Protein AF-A0A962Y5X6-F1 (afdb_monomer_lite)

Sequence (95 aa):
GGLGLSVQSLHTLTLEGPEGPVAILDVEGFPIMRQWFLVYPRGKELSLVAEAFLEFALELEPRLRERMETVWPRICKYMKSVKKSRSPVRRKTAR

Radius of gyration: 17.31 Å; chains: 1; bounding box: 46×26×44 Å

pLDDT: mean 83.57, std 15.28, range [36.41, 98.06]

Structure (mmCIF, N/CA/C/O backbone):
data_AF-A0A962Y5X6-F1
#
_entry.id   AF-A0A962Y5X6-F1
#
loop_
_atom_site.group_PDB
_atom_site.id
_atom_site.type_symbol
_atom_site.label_atom_id
_atom_site.label_alt_id
_atom_site.label_comp_id
_atom_site.label_asym_id
_atom_site.label_entity_id
_atom_site.label_seq_id
_atom_site.pdbx_PDB_ins_code
_atom_site.Cartn_x
_atom_site.Cartn_y
_atom_site.Cartn_z
_atom_site.occupancy
_atom_site.B_iso_or_equiv
_atom_site.auth_seq_id
_atom_site.auth_comp_id
_atom_site.auth_asym_id
_atom_site.auth_atom_id
_atom_site.pdbx_PDB_model_num
ATOM 1 N N . GLY A 1 1 ? 19.287 -9.875 -13.795 1.00 64.50 1 GLY A N 1
ATOM 2 C CA . GLY A 1 1 ? 18.027 -10.600 -13.553 1.00 64.50 1 GLY A CA 1
ATOM 3 C C . GLY A 1 1 ? 17.216 -10.548 -14.823 1.00 64.50 1 GLY A C 1
ATOM 4 O O . GLY A 1 1 ? 16.878 -9.459 -15.246 1.00 64.50 1 GLY A O 1
ATOM 5 N N . GLY A 1 2 ? 16.998 -11.682 -15.479 1.00 81.19 2 GLY A N 1
ATOM 6 C CA . GLY A 1 2 ? 16.317 -11.760 -16.780 1.00 81.19 2 GLY A CA 1
ATOM 7 C C . GLY A 1 2 ? 15.410 -12.982 -16.844 1.00 81.19 2 GLY A C 1
ATOM 8 O O . GLY A 1 2 ? 15.366 -13.672 -17.851 1.00 81.19 2 GLY A O 1
ATOM 9 N N . LEU A 1 3 ? 14.760 -13.298 -15.722 1.00 93.06 3 LEU A N 1
ATOM 10 C CA . LEU A 1 3 ? 14.015 -14.545 -15.529 1.00 93.06 3 LEU A CA 1
ATOM 11 C C . LEU A 1 3 ? 12.612 -14.516 -16.158 1.00 93.06 3 LEU A C 1
ATOM 13 O O . LEU A 1 3 ? 11.917 -15.526 -16.125 1.00 93.06 3 LEU A O 1
ATOM 17 N N . GLY A 1 4 ? 12.200 -13.380 -16.731 1.00 93.25 4 GLY A N 1
ATOM 18 C CA . GLY A 1 4 ? 10.957 -13.246 -17.484 1.00 93.25 4 GLY A CA 1
A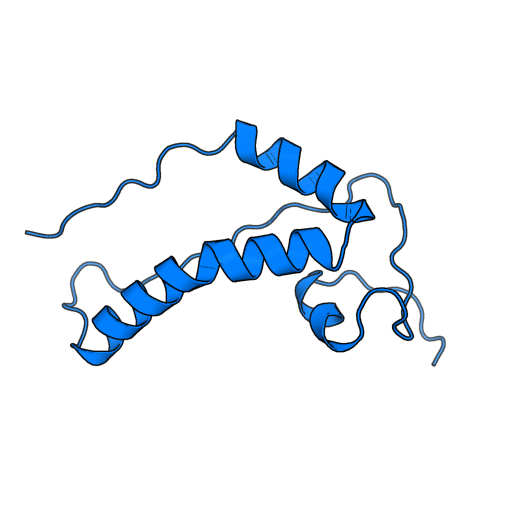TOM 19 C C . GLY A 1 4 ? 10.048 -12.128 -16.979 1.00 93.25 4 GLY A C 1
ATOM 20 O O . GLY A 1 4 ? 10.509 -11.120 -16.444 1.00 93.25 4 GLY A O 1
ATOM 21 N N . LEU A 1 5 ? 8.746 -12.320 -17.196 1.00 95.88 5 LEU A N 1
ATOM 22 C CA . LEU A 1 5 ? 7.676 -11.382 -16.865 1.00 95.88 5 LEU A CA 1
ATOM 23 C C . LEU A 1 5 ? 6.855 -11.897 -15.682 1.00 95.88 5 LEU A C 1
ATOM 25 O O . LEU A 1 5 ? 6.789 -13.098 -15.426 1.00 95.88 5 LEU A O 1
ATOM 29 N N . SER A 1 6 ? 6.181 -10.987 -14.985 1.00 94.94 6 SER A N 1
ATOM 30 C CA . SER A 1 6 ? 5.224 -11.345 -13.941 1.00 94.94 6 SER A CA 1
ATOM 31 C C . SER A 1 6 ? 4.007 -10.428 -13.977 1.00 94.94 6 SER A C 1
ATOM 33 O O . SER A 1 6 ? 4.062 -9.318 -14.503 1.00 94.94 6 SER A O 1
ATOM 35 N N . VAL A 1 7 ? 2.900 -10.901 -13.407 1.00 95.44 7 VAL A N 1
ATOM 36 C CA . VAL A 1 7 ? 1.707 -10.090 -13.155 1.00 95.44 7 VAL A CA 1
ATOM 37 C C . VAL A 1 7 ? 1.701 -9.721 -11.680 1.00 95.44 7 VAL A C 1
ATOM 39 O O . VAL A 1 7 ? 1.704 -10.604 -10.826 1.00 95.44 7 VAL A O 1
ATOM 42 N N . GLN A 1 8 ? 1.674 -8.425 -11.382 1.00 93.62 8 GLN A N 1
ATOM 43 C CA . GLN A 1 8 ? 1.691 -7.910 -10.014 1.00 93.62 8 GLN A CA 1
ATOM 44 C C . GLN A 1 8 ? 0.614 -6.847 -9.803 1.00 93.62 8 GLN A C 1
ATOM 46 O O . GLN A 1 8 ? 0.102 -6.242 -10.748 1.00 93.62 8 GLN A O 1
ATOM 51 N N . SER A 1 9 ? 0.267 -6.609 -8.538 1.00 92.38 9 SER A N 1
ATOM 52 C CA . SER A 1 9 ? -0.492 -5.414 -8.166 1.00 92.38 9 SER A CA 1
ATOM 53 C C . SER A 1 9 ? 0.377 -4.183 -8.392 1.00 92.38 9 SER A C 1
ATOM 55 O O . SER A 1 9 ? 1.511 -4.147 -7.933 1.00 92.38 9 SER A O 1
ATOM 57 N N . LEU A 1 10 ? -0.176 -3.131 -8.995 1.00 90.81 10 LEU A N 1
ATOM 58 C CA . LEU A 1 10 ? 0.549 -1.871 -9.196 1.00 90.81 10 LEU A CA 1
ATOM 59 C C . LEU A 1 10 ? 1.131 -1.291 -7.895 1.00 90.81 10 LEU A C 1
ATOM 61 O O . LEU A 1 10 ? 2.163 -0.627 -7.912 1.00 90.81 10 LEU A O 1
ATOM 65 N N . HIS A 1 11 ? 0.488 -1.569 -6.758 1.00 89.75 11 HIS A N 1
ATOM 66 C CA . HIS A 1 11 ? 0.927 -1.092 -5.449 1.00 89.75 11 HIS A CA 1
ATOM 67 C C . HIS A 1 11 ? 2.331 -1.591 -5.067 1.00 89.75 11 HIS A C 1
ATOM 69 O O . HIS A 1 11 ? 3.005 -0.920 -4.286 1.00 89.75 11 HIS A O 1
ATOM 75 N N . THR A 1 12 ? 2.803 -2.718 -5.617 1.00 91.81 12 THR A N 1
ATOM 76 C CA . THR A 1 12 ? 4.150 -3.241 -5.325 1.00 91.81 12 THR A CA 1
ATOM 77 C C . THR A 1 12 ? 5.254 -2.366 -5.915 1.00 91.81 12 THR A C 1
ATOM 79 O O . THR A 1 12 ? 6.365 -2.378 -5.406 1.00 91.81 12 THR A O 1
ATOM 82 N N . LEU A 1 13 ? 4.947 -1.580 -6.951 1.00 89.19 13 LEU A N 1
ATOM 83 C CA . LEU A 1 13 ? 5.910 -0.738 -7.670 1.00 89.19 13 LEU A CA 1
ATOM 84 C C . LEU A 1 13 ? 5.977 0.698 -7.128 1.00 89.19 13 LEU A C 1
ATOM 86 O O . LEU A 1 13 ? 6.697 1.536 -7.659 1.00 89.19 13 LEU A O 1
ATOM 90 N N . THR A 1 14 ? 5.218 1.015 -6.074 1.00 83.56 14 THR A N 1
ATOM 91 C CA . THR A 1 14 ? 5.057 2.400 -5.593 1.00 83.56 14 THR A CA 1
ATOM 92 C C . THR A 1 14 ? 6.362 3.025 -5.091 1.00 83.56 14 THR A C 1
ATOM 94 O O . THR A 1 14 ? 6.506 4.244 -5.153 1.00 83.56 14 THR A O 1
ATOM 97 N N . LEU A 1 15 ? 7.294 2.217 -4.571 1.00 85.56 15 LEU A N 1
ATOM 98 C CA . LEU A 1 15 ? 8.572 2.711 -4.049 1.00 85.56 15 LEU A CA 1
ATOM 99 C C . LEU A 1 15 ? 9.583 3.010 -5.164 1.00 85.56 15 LEU A C 1
ATOM 101 O O . LEU A 1 15 ? 10.330 3.975 -5.056 1.00 85.56 15 LEU A O 1
ATOM 105 N N . GLU A 1 16 ? 9.584 2.198 -6.221 1.00 86.44 16 GLU A N 1
ATOM 106 C CA . GLU A 1 16 ? 10.489 2.344 -7.366 1.00 86.44 16 GLU A CA 1
ATOM 107 C C . GLU A 1 16 ? 10.005 3.434 -8.333 1.00 86.44 16 GLU A C 1
ATOM 109 O O . GLU A 1 16 ? 10.808 4.153 -8.921 1.00 86.44 16 GLU A O 1
ATOM 114 N N . GLY A 1 17 ? 8.684 3.598 -8.452 1.00 86.06 17 GLY A N 1
ATOM 115 C CA . GLY A 1 17 ? 8.072 4.581 -9.340 1.00 86.06 17 GLY A CA 1
ATOM 116 C C . GLY A 1 17 ? 8.283 4.272 -10.832 1.00 86.06 17 GLY A C 1
ATOM 117 O O . GLY A 1 17 ? 8.771 3.197 -11.186 1.00 86.06 17 GLY A O 1
ATOM 118 N N . PRO A 1 18 ? 7.884 5.197 -11.727 1.00 85.31 18 PRO A N 1
ATOM 119 C CA . PRO A 1 18 ? 7.927 4.995 -13.183 1.00 85.31 18 PRO A CA 1
ATOM 120 C C . PRO A 1 18 ? 9.286 4.750 -13.789 1.00 85.31 18 PRO A C 1
ATOM 122 O O . PRO A 1 18 ? 9.379 4.042 -14.785 1.00 85.31 18 PRO A O 1
ATOM 125 N N . GLU A 1 19 ? 10.311 5.284 -13.145 1.00 87.56 19 GLU A N 1
ATOM 126 C CA . GLU A 1 19 ? 11.701 5.158 -13.568 1.00 87.56 19 GLU A CA 1
ATOM 127 C C . GLU A 1 19 ? 12.411 4.003 -12.839 1.00 87.56 19 GLU A C 1
ATOM 129 O O . GLU A 1 19 ? 13.639 3.931 -12.804 1.00 87.56 19 GLU A O 1
ATOM 134 N N . GLY A 1 20 ? 11.633 3.114 -12.212 1.00 88.88 20 GLY A N 1
ATOM 135 C CA . GLY A 1 20 ? 12.118 1.913 -11.553 1.00 88.88 20 GLY A CA 1
ATOM 136 C C . GLY A 1 20 ? 12.758 0.906 -12.519 1.00 88.88 20 GLY A C 1
ATOM 137 O O . GLY A 1 20 ? 12.641 1.018 -13.739 1.00 88.88 20 GLY A O 1
ATOM 138 N N . PRO A 1 21 ? 13.414 -0.140 -11.992 1.00 89.94 21 PRO A N 1
ATOM 139 C CA . PRO A 1 21 ? 14.133 -1.129 -12.799 1.00 89.94 21 PRO A CA 1
ATOM 140 C C . PRO A 1 21 ? 13.220 -2.048 -13.630 1.00 89.94 21 PRO A C 1
ATOM 142 O O . PRO A 1 21 ? 13.723 -2.859 -14.410 1.00 89.94 21 PRO A O 1
ATOM 145 N N . VAL A 1 22 ? 11.896 -1.967 -13.456 1.00 90.31 22 VAL A N 1
ATOM 146 C CA . VAL A 1 22 ? 10.910 -2.789 -14.165 1.00 90.31 22 VAL A CA 1
ATOM 147 C C . VAL A 1 22 ? 9.990 -1.936 -15.035 1.00 90.31 22 VAL A C 1
ATOM 149 O O . VAL A 1 22 ? 9.479 -0.903 -14.613 1.00 90.31 22 VAL A O 1
ATOM 152 N N . ALA A 1 23 ? 9.733 -2.404 -16.257 1.00 90.00 23 ALA A N 1
ATOM 153 C CA . ALA A 1 23 ? 8.816 -1.751 -17.185 1.00 90.00 23 ALA A CA 1
ATOM 154 C C . ALA A 1 23 ? 7.383 -2.288 -17.037 1.00 90.00 23 ALA A C 1
ATOM 156 O O . ALA A 1 23 ? 7.165 -3.490 -16.876 1.00 90.00 23 ALA A O 1
ATOM 157 N N . ILE A 1 24 ? 6.394 -1.400 -17.166 1.00 90.44 24 ILE A N 1
ATOM 158 C CA . ILE A 1 24 ? 4.979 -1.775 -17.275 1.00 90.44 24 ILE A CA 1
ATOM 159 C C . ILE A 1 24 ? 4.635 -1.972 -18.753 1.00 90.44 24 ILE A C 1
ATOM 161 O O . ILE A 1 24 ? 4.811 -1.061 -19.564 1.00 90.44 24 ILE A O 1
ATOM 165 N N . LEU A 1 25 ? 4.121 -3.152 -19.096 1.00 91.94 25 LEU A N 1
ATOM 166 C CA . LEU A 1 25 ? 3.737 -3.506 -20.463 1.00 91.94 25 LEU A CA 1
ATOM 167 C C . LEU A 1 25 ? 2.274 -3.137 -20.752 1.00 91.94 25 LEU A C 1
ATOM 169 O O . LEU A 1 25 ? 1.405 -3.314 -19.898 1.00 91.94 25 LEU A O 1
ATOM 173 N N . ASP A 1 26 ? 2.007 -2.655 -21.967 1.00 90.69 26 ASP A N 1
ATOM 174 C CA . ASP A 1 26 ? 0.651 -2.400 -22.469 1.00 90.69 26 ASP A CA 1
ATOM 175 C C . ASP A 1 26 ? 0.106 -3.685 -23.104 1.00 90.69 26 ASP A C 1
ATOM 177 O O . ASP A 1 26 ? 0.514 -4.070 -24.199 1.00 90.69 26 ASP A O 1
ATOM 181 N N . VAL A 1 27 ? -0.738 -4.402 -22.362 1.00 93.12 27 VAL A N 1
ATOM 182 C CA . VAL A 1 27 ? -1.215 -5.745 -22.719 1.00 93.12 27 VAL A CA 1
ATOM 183 C C . VAL A 1 27 ? -2.738 -5.751 -22.744 1.00 93.12 27 VAL A C 1
ATOM 185 O O . VAL A 1 27 ? -3.388 -5.246 -21.827 1.00 93.12 27 VAL A O 1
ATOM 188 N N . GLU A 1 28 ? -3.317 -6.355 -23.780 1.00 93.06 28 GLU A N 1
ATOM 189 C CA . GLU A 1 28 ? -4.765 -6.522 -23.893 1.00 93.06 28 GLU A CA 1
ATOM 190 C C . GLU A 1 28 ? -5.345 -7.250 -22.665 1.00 93.06 28 GLU A C 1
ATOM 192 O O . GLU A 1 28 ? -4.766 -8.202 -22.141 1.00 93.06 28 GLU A O 1
ATOM 197 N N . GLY A 1 29 ? -6.489 -6.773 -22.167 1.00 90.31 29 GLY A N 1
ATOM 198 C CA . GLY A 1 29 ? -7.123 -7.301 -20.955 1.00 90.31 29 GLY A CA 1
ATOM 199 C C . GLY A 1 29 ? -6.542 -6.773 -19.634 1.00 90.31 29 GLY A C 1
ATOM 200 O O . GLY A 1 29 ? -7.081 -7.087 -18.570 1.00 90.31 29 GLY A O 1
ATOM 201 N N . PHE A 1 30 ? -5.497 -5.937 -19.671 1.00 91.62 30 PHE A N 1
ATOM 202 C CA . PHE A 1 30 ? -4.952 -5.240 -18.503 1.00 91.62 30 PHE A CA 1
ATOM 203 C C . PHE A 1 30 ? -5.319 -3.741 -18.492 1.00 91.62 30 PHE A C 1
ATOM 205 O O . PHE A 1 30 ? -5.568 -3.150 -19.542 1.00 91.62 30 PHE A O 1
ATOM 212 N N . PRO A 1 31 ? -5.349 -3.096 -17.307 1.00 91.31 31 PRO A N 1
ATOM 213 C CA . PRO A 1 31 ? -5.202 -3.687 -15.981 1.00 91.31 31 PRO A CA 1
ATOM 214 C C . PRO A 1 31 ? -6.450 -4.475 -15.583 1.00 91.31 31 PRO A C 1
ATOM 216 O O . PRO A 1 31 ? -7.583 -4.051 -15.801 1.00 91.31 31 PRO A O 1
ATOM 219 N N . ILE A 1 32 ? -6.248 -5.608 -14.918 1.00 91.75 32 ILE A N 1
ATOM 220 C CA . ILE A 1 32 ? -7.370 -6.331 -14.330 1.00 91.75 32 ILE A CA 1
ATOM 221 C C . ILE A 1 32 ? -7.740 -5.616 -13.013 1.00 91.75 32 ILE A C 1
ATOM 223 O O . ILE A 1 32 ? -6.931 -5.535 -12.079 1.00 91.75 32 ILE A O 1
ATOM 227 N N . MET A 1 33 ? -8.957 -5.073 -12.952 1.00 87.62 33 MET A N 1
ATOM 228 C CA . MET A 1 33 ? -9.415 -4.193 -11.870 1.00 87.62 33 MET A CA 1
ATOM 229 C C . MET A 1 33 ? -9.777 -4.968 -10.601 1.00 87.62 33 MET A C 1
ATOM 231 O O . MET A 1 33 ? -10.531 -5.937 -10.644 1.00 87.62 33 MET A O 1
ATOM 235 N N . ARG A 1 34 ? -9.222 -4.547 -9.458 1.00 89.00 34 ARG A N 1
ATOM 236 C CA . ARG A 1 34 ? -9.496 -5.119 -8.128 1.00 89.00 34 ARG A CA 1
ATOM 237 C C . ARG A 1 34 ? -9.800 -4.015 -7.128 1.00 89.00 34 ARG A C 1
ATOM 239 O O . ARG A 1 34 ? -9.432 -2.859 -7.329 1.00 89.00 34 ARG A O 1
ATOM 246 N N . GLN A 1 35 ? -10.461 -4.393 -6.040 1.00 87.25 35 GLN A N 1
ATOM 247 C CA . GLN A 1 35 ? -10.815 -3.503 -4.943 1.00 87.25 35 GLN A CA 1
ATOM 248 C C . GLN A 1 35 ? -10.289 -4.072 -3.629 1.00 87.25 35 GLN A C 1
ATOM 250 O O . GLN A 1 35 ? -10.347 -5.279 -3.404 1.00 87.25 35 GLN A O 1
ATOM 255 N N . TRP A 1 36 ? -9.781 -3.184 -2.781 1.00 90.88 36 TRP A N 1
ATOM 256 C CA . TRP A 1 36 ? -9.422 -3.496 -1.404 1.00 90.88 36 TRP A CA 1
ATOM 257 C C . TRP A 1 36 ? -10.588 -3.113 -0.497 1.00 90.88 36 TRP A C 1
ATOM 259 O O . TRP A 1 36 ? -11.271 -2.118 -0.751 1.00 90.88 36 TRP A O 1
ATOM 269 N N . PHE A 1 37 ? -10.815 -3.908 0.545 1.00 91.19 37 PHE A N 1
ATOM 270 C CA . PHE A 1 37 ? -11.910 -3.718 1.489 1.00 91.19 37 PHE A CA 1
ATOM 271 C C . PHE A 1 37 ? -11.358 -3.666 2.910 1.00 91.19 37 PHE A C 1
ATOM 273 O O . PHE A 1 37 ? -10.554 -4.514 3.294 1.00 91.19 37 PHE A O 1
ATOM 280 N N . LEU A 1 38 ? -11.827 -2.695 3.691 1.00 93.00 38 LEU A N 1
ATOM 281 C CA . LEU A 1 38 ? -11.704 -2.724 5.145 1.00 93.00 38 LEU A CA 1
ATOM 282 C C . LEU A 1 38 ? -12.864 -3.559 5.687 1.00 93.00 38 LEU A C 1
ATOM 284 O O . LEU A 1 38 ? -14.024 -3.292 5.367 1.00 93.00 38 LEU A O 1
ATOM 288 N N . VAL A 1 39 ? -12.552 -4.594 6.465 1.00 93.94 39 VAL A N 1
ATOM 289 C CA . VAL A 1 39 ? -13.533 -5.559 6.974 1.00 93.94 39 VAL A CA 1
ATOM 290 C C . VAL A 1 39 ? -13.340 -5.780 8.469 1.00 93.94 39 VAL A C 1
ATOM 292 O O . VAL A 1 39 ? -12.213 -5.830 8.952 1.00 93.94 39 VAL A O 1
ATOM 295 N N . TYR A 1 40 ? -14.445 -5.930 9.195 1.00 92.75 40 TYR A N 1
ATOM 296 C CA . TYR A 1 40 ? -14.457 -6.252 10.621 1.00 92.75 40 TYR A CA 1
ATOM 297 C C . TYR A 1 40 ? -15.683 -7.116 10.975 1.00 92.75 40 TYR A C 1
ATOM 299 O O . TYR A 1 40 ? -16.675 -7.104 10.235 1.00 92.75 40 TYR A O 1
ATOM 307 N N . PRO A 1 41 ? -15.639 -7.908 12.066 1.00 93.69 41 PRO A N 1
ATOM 308 C CA . PRO A 1 41 ? -16.738 -8.798 12.431 1.00 93.69 41 PRO A CA 1
ATOM 309 C C . PRO A 1 41 ? -18.015 -8.023 12.781 1.00 93.69 41 PRO A C 1
ATOM 311 O O . PRO A 1 41 ? -18.005 -7.148 13.638 1.00 93.69 41 PRO A O 1
ATOM 314 N N . ARG A 1 42 ? -19.148 -8.394 12.174 1.00 89.25 42 ARG A N 1
ATOM 315 C CA . ARG A 1 42 ? -20.433 -7.682 12.335 1.00 89.25 42 ARG A CA 1
ATOM 316 C C . ARG A 1 42 ? -20.976 -7.655 13.772 1.00 89.25 42 ARG A C 1
ATOM 318 O O . ARG A 1 42 ? -21.728 -6.752 14.106 1.00 89.25 42 ARG A O 1
ATOM 325 N N . GLY A 1 43 ? -20.664 -8.668 14.578 1.00 92.56 43 GLY A N 1
ATOM 326 C CA . GLY A 1 43 ? -21.178 -8.823 15.946 1.00 92.56 43 GLY A CA 1
ATOM 327 C C . GLY A 1 43 ? -20.186 -8.424 17.035 1.00 92.56 43 GLY A C 1
ATOM 328 O O . GLY A 1 43 ? -20.333 -8.863 18.172 1.00 92.56 43 GLY A O 1
ATOM 329 N N . LYS A 1 44 ? -19.126 -7.693 16.682 1.00 91.81 44 LYS A N 1
ATOM 330 C CA . LYS A 1 44 ? -18.118 -7.218 17.628 1.00 91.81 44 LYS A CA 1
ATOM 331 C C . LYS A 1 44 ? -18.047 -5.705 17.545 1.00 91.81 44 LYS A C 1
ATO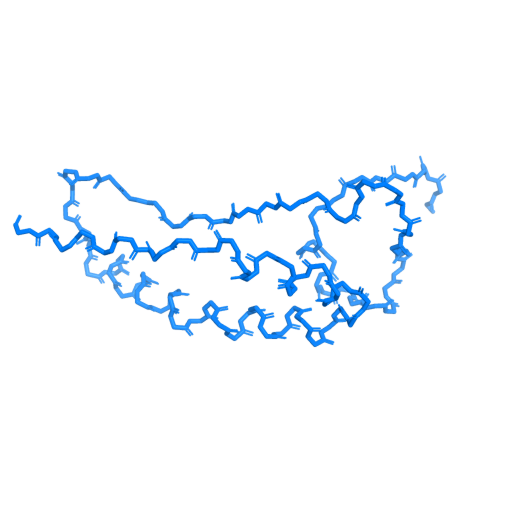M 333 O O . LYS A 1 44 ? -17.935 -5.161 16.449 1.00 91.81 44 LYS A O 1
ATOM 338 N N . GLU A 1 45 ? -18.094 -5.064 18.704 1.00 93.88 45 GLU A N 1
ATOM 339 C CA . GLU A 1 45 ? -17.725 -3.659 18.809 1.00 93.88 45 GLU A CA 1
ATOM 340 C C . GLU A 1 45 ? -16.242 -3.510 18.481 1.00 93.88 45 GLU A C 1
ATOM 342 O O . GLU A 1 45 ? -15.413 -4.361 18.832 1.00 93.88 45 GLU A O 1
ATOM 347 N N . LEU A 1 46 ? -15.924 -2.452 17.744 1.00 95.75 46 LEU A N 1
ATOM 348 C CA . LEU A 1 46 ? -14.546 -2.091 17.479 1.00 95.75 46 LEU A CA 1
ATOM 349 C C . LEU A 1 46 ? -13.946 -1.536 18.773 1.00 95.75 46 LEU A C 1
ATOM 351 O O . LEU A 1 46 ? -14.610 -0.853 19.545 1.00 95.75 46 LEU A O 1
ATOM 355 N N . SER A 1 47 ? -12.677 -1.844 19.031 1.00 96.94 47 SER A N 1
ATOM 356 C CA . SER A 1 47 ? -11.967 -1.145 20.098 1.00 96.94 47 SER A CA 1
ATOM 357 C C . SER A 1 47 ? -11.773 0.319 19.707 1.00 96.94 47 SER A C 1
ATOM 359 O O . SER A 1 47 ? -11.700 0.634 18.520 1.00 96.94 47 SER A O 1
ATOM 361 N N . LEU A 1 48 ? -11.570 1.194 20.695 1.00 97.56 48 LEU A N 1
ATOM 362 C CA . LEU A 1 48 ? -11.276 2.612 20.454 1.00 97.56 48 LEU A CA 1
ATOM 363 C C . LEU A 1 48 ? -10.136 2.813 19.435 1.00 97.56 48 LEU A C 1
ATOM 365 O O . LEU A 1 48 ? -10.206 3.669 18.560 1.00 97.56 48 LEU A O 1
ATOM 369 N N . VAL A 1 49 ? -9.094 1.979 19.513 1.00 98.06 49 VAL A N 1
ATOM 370 C CA . VAL A 1 49 ? -7.959 2.018 18.576 1.00 98.06 49 VAL A CA 1
ATOM 371 C C . VAL A 1 49 ? -8.372 1.583 17.165 1.00 98.06 49 VAL A C 1
ATOM 373 O O . VAL A 1 49 ? -7.897 2.150 16.184 1.00 98.06 49 VAL A O 1
ATOM 376 N N . ALA A 1 50 ? -9.250 0.585 17.040 1.00 96.62 50 ALA A N 1
ATOM 377 C CA . ALA A 1 50 ? -9.725 0.110 15.744 1.00 96.62 50 ALA A CA 1
ATOM 378 C C . ALA A 1 50 ? -10.683 1.108 15.073 1.00 96.62 50 ALA A C 1
ATOM 380 O O . ALA A 1 50 ? -10.615 1.274 13.856 1.00 96.62 50 ALA A O 1
ATOM 381 N N . GLU A 1 51 ? -11.529 1.794 15.845 1.00 96.19 51 GLU A N 1
ATOM 382 C CA . GLU A 1 51 ? -12.368 2.896 15.353 1.00 96.19 51 GLU A CA 1
ATOM 383 C C . GLU A 1 51 ? -11.507 4.050 14.844 1.00 96.19 51 GLU A C 1
ATOM 385 O O . GLU A 1 51 ? -11.638 4.443 13.685 1.00 96.19 51 GLU A O 1
ATOM 390 N N . ALA A 1 52 ? -10.545 4.501 15.655 1.00 97.69 52 ALA A N 1
ATOM 391 C CA . ALA A 1 52 ? -9.613 5.553 15.262 1.00 97.69 52 ALA A CA 1
ATOM 392 C C . ALA A 1 52 ? -8.821 5.181 13.995 1.00 97.69 52 ALA A C 1
ATOM 394 O O . ALA A 1 52 ? -8.626 6.012 13.109 1.00 97.69 52 ALA A O 1
ATOM 395 N N . PHE A 1 53 ? -8.391 3.921 13.864 1.00 97.06 53 PHE A N 1
ATOM 396 C CA . PHE A 1 53 ? -7.727 3.453 12.648 1.00 97.06 53 PHE A CA 1
ATOM 397 C C . PHE A 1 53 ? -8.663 3.430 11.436 1.00 97.06 53 PHE A C 1
ATOM 399 O O . PHE A 1 53 ? -8.239 3.788 10.338 1.00 97.06 53 PHE A O 1
ATOM 406 N N . LEU A 1 54 ? -9.919 3.004 11.603 1.00 96.00 54 LEU A N 1
ATOM 407 C CA . LEU A 1 54 ? -10.901 2.993 10.521 1.00 96.00 54 LEU A CA 1
ATOM 408 C C . LEU A 1 54 ? -11.156 4.412 10.001 1.00 96.00 54 LEU A C 1
ATOM 410 O O . LEU A 1 54 ? -11.146 4.617 8.788 1.00 96.00 54 LEU A O 1
ATOM 414 N N . GLU A 1 55 ? -11.340 5.379 10.898 1.00 96.25 55 GLU A N 1
ATOM 415 C CA . GLU A 1 55 ? -11.488 6.793 10.544 1.00 96.25 55 GLU A CA 1
ATOM 416 C C . GLU A 1 55 ? -10.250 7.306 9.805 1.00 96.25 55 GLU A C 1
ATOM 418 O O . GLU A 1 55 ? -10.362 7.763 8.666 1.00 96.25 55 GLU A O 1
ATOM 423 N N . PHE A 1 56 ? -9.062 7.100 10.379 1.00 97.06 56 PHE A N 1
ATOM 424 C CA . PHE A 1 56 ? -7.791 7.459 9.753 1.00 97.06 56 PHE A CA 1
ATOM 425 C C . PHE A 1 56 ? -7.633 6.860 8.347 1.00 97.06 56 PHE A C 1
ATOM 427 O O . PHE A 1 56 ? -7.254 7.551 7.402 1.00 97.06 56 PHE A O 1
ATOM 434 N N . ALA A 1 57 ? -7.928 5.569 8.179 1.00 96.25 57 ALA A N 1
ATOM 435 C CA . ALA A 1 57 ? -7.778 4.881 6.903 1.00 96.25 57 ALA A CA 1
ATOM 436 C C . ALA A 1 57 ? -8.751 5.419 5.842 1.00 96.25 57 ALA A C 1
ATOM 438 O O . ALA A 1 57 ? -8.378 5.542 4.673 1.00 96.25 57 ALA A O 1
ATOM 439 N N . LEU A 1 58 ? -9.984 5.754 6.236 1.00 94.06 58 LEU A N 1
ATOM 440 C CA . LEU A 1 58 ? -10.986 6.337 5.343 1.00 94.06 58 LEU A CA 1
ATOM 441 C C . LEU A 1 58 ? -10.636 7.771 4.934 1.00 94.06 58 LEU A C 1
ATOM 443 O O . LEU A 1 58 ? -10.864 8.137 3.784 1.00 94.06 58 LEU A O 1
ATOM 447 N N . GLU A 1 59 ? -10.055 8.562 5.833 1.00 95.38 59 GLU A N 1
ATOM 448 C CA . GLU A 1 59 ? -9.547 9.902 5.521 1.00 95.38 59 GLU A CA 1
ATOM 449 C C . GLU A 1 59 ? -8.303 9.858 4.627 1.00 95.38 59 GLU A C 1
ATOM 451 O O . GLU A 1 59 ? -8.113 10.718 3.764 1.00 95.38 59 GLU A O 1
ATOM 456 N N . LEU A 1 60 ? -7.463 8.834 4.794 1.00 94.44 60 LEU A N 1
ATOM 457 C CA . LEU A 1 60 ? -6.242 8.657 4.016 1.00 94.44 60 LEU A CA 1
ATOM 458 C C . LEU A 1 60 ? -6.497 8.085 2.606 1.00 94.44 60 LEU A C 1
ATOM 460 O O . LEU A 1 60 ? -5.718 8.374 1.692 1.00 94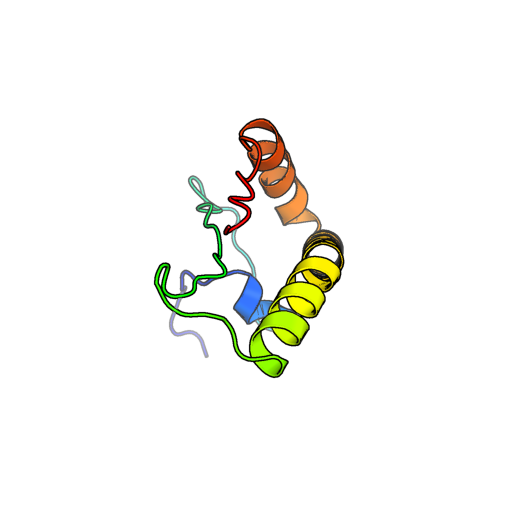.44 60 LEU A O 1
ATOM 464 N N . GLU A 1 61 ? -7.561 7.296 2.394 1.00 92.56 61 GLU A N 1
AT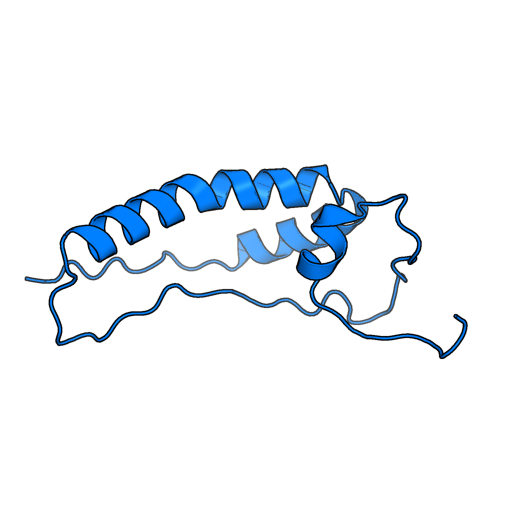OM 465 C CA . GLU A 1 61 ? -7.846 6.628 1.105 1.00 92.56 61 GLU A CA 1
ATOM 466 C C . GLU A 1 61 ? -7.850 7.577 -0.102 1.00 92.56 61 GLU A C 1
ATOM 468 O O . GLU A 1 61 ? -7.149 7.267 -1.075 1.00 92.56 61 GLU A O 1
ATOM 473 N N . PRO A 1 62 ? -8.534 8.740 -0.073 1.00 90.75 62 PRO A N 1
ATOM 474 C CA . PRO A 1 62 ? -8.546 9.657 -1.208 1.00 90.75 62 PRO A CA 1
ATOM 475 C C . PRO A 1 62 ? -7.142 10.138 -1.583 1.00 90.75 62 PRO A C 1
ATOM 477 O O . PRO A 1 62 ? -6.807 10.203 -2.765 1.00 90.75 62 PRO A O 1
ATOM 480 N N . ARG A 1 63 ? -6.293 10.396 -0.580 1.00 91.44 63 ARG A N 1
ATOM 481 C CA . ARG A 1 63 ? -4.912 10.850 -0.774 1.00 91.44 63 ARG A CA 1
ATOM 482 C C . ARG A 1 63 ? -4.022 9.753 -1.350 1.00 91.44 63 ARG A C 1
ATOM 484 O O . ARG A 1 63 ? -3.199 10.023 -2.222 1.00 91.44 63 ARG A O 1
ATOM 491 N N . LEU A 1 64 ? -4.168 8.512 -0.883 1.00 89.31 64 LEU A N 1
ATOM 492 C CA . LEU A 1 64 ? -3.439 7.372 -1.451 1.00 89.31 64 LEU A CA 1
ATOM 493 C C . LEU A 1 64 ? -3.834 7.147 -2.909 1.00 89.31 64 LEU A C 1
ATOM 495 O O . LEU A 1 64 ? -2.967 6.959 -3.762 1.00 89.31 64 LEU A O 1
ATOM 499 N N . ARG A 1 65 ? -5.133 7.228 -3.205 1.00 86.69 65 ARG A N 1
ATOM 500 C CA . ARG A 1 65 ? -5.659 7.132 -4.566 1.00 86.69 65 ARG A CA 1
ATOM 501 C C . ARG A 1 65 ? -5.111 8.238 -5.463 1.00 86.69 65 ARG A C 1
ATOM 503 O O . ARG A 1 65 ? -4.645 7.933 -6.555 1.00 86.69 65 ARG A O 1
ATOM 510 N N . GLU A 1 66 ? -5.148 9.490 -5.018 1.00 88.69 66 GLU A N 1
ATOM 511 C CA . GLU A 1 66 ? -4.597 10.622 -5.767 1.00 88.69 66 GLU A CA 1
ATOM 512 C C . GLU A 1 66 ? -3.102 10.438 -6.027 1.00 88.69 66 GLU A C 1
ATOM 514 O O . GLU A 1 66 ? -2.648 10.577 -7.159 1.00 88.69 66 GLU A O 1
ATOM 519 N N . ARG A 1 67 ? -2.337 10.029 -5.009 1.00 88.06 67 ARG A N 1
ATOM 520 C CA . ARG A 1 67 ? -0.912 9.731 -5.173 1.00 88.06 67 ARG A CA 1
ATOM 521 C C . ARG A 1 67 ? -0.682 8.662 -6.239 1.00 88.06 67 ARG A C 1
ATOM 523 O O . ARG A 1 67 ? 0.214 8.825 -7.057 1.00 88.06 67 ARG A O 1
ATOM 530 N N . MET A 1 68 ? -1.468 7.587 -6.250 1.00 86.75 68 MET A N 1
ATOM 531 C CA . MET A 1 68 ? -1.352 6.557 -7.285 1.00 86.75 68 MET A CA 1
ATOM 532 C C . MET A 1 68 ? -1.692 7.083 -8.681 1.00 86.75 68 MET A C 1
ATOM 534 O O . MET A 1 68 ? -1.003 6.729 -9.634 1.00 86.75 68 MET A O 1
ATOM 538 N N . GLU A 1 69 ? -2.722 7.927 -8.803 1.00 85.69 69 GLU A N 1
ATOM 539 C CA . GLU A 1 69 ? -3.097 8.577 -10.066 1.00 85.69 69 GLU A CA 1
ATOM 540 C C . GLU A 1 69 ? -1.949 9.489 -10.570 1.00 85.69 69 GLU A C 1
ATOM 542 O O . GLU A 1 69 ? -1.591 9.458 -11.748 1.00 85.69 69 GLU A O 1
ATOM 547 N N . THR A 1 70 ? -1.292 10.228 -9.676 1.00 86.81 70 THR A N 1
ATOM 548 C CA . THR A 1 70 ? -0.162 11.107 -10.021 1.00 86.81 70 THR A CA 1
ATOM 549 C C . THR A 1 70 ? 1.107 10.337 -10.381 1.00 86.81 70 THR A C 1
ATOM 551 O O . THR A 1 70 ? 1.764 10.666 -11.366 1.00 86.81 70 THR A O 1
ATOM 554 N N . VAL A 1 71 ? 1.460 9.307 -9.606 1.00 86.19 71 VAL A N 1
ATOM 555 C CA . VAL A 1 71 ? 2.679 8.513 -9.837 1.00 86.19 71 VAL A CA 1
ATOM 556 C C . VAL A 1 71 ? 2.558 7.682 -11.112 1.00 86.19 71 VAL A C 1
ATOM 558 O O . VAL A 1 71 ? 3.560 7.474 -11.783 1.00 86.19 71 VAL A O 1
ATOM 561 N N . TRP A 1 72 ? 1.350 7.262 -11.504 1.00 86.19 72 TRP A N 1
ATOM 562 C CA . TRP A 1 72 ? 1.139 6.405 -12.673 1.00 86.19 72 TRP A CA 1
ATOM 563 C C . TRP A 1 72 ? 0.187 7.002 -13.726 1.00 86.19 72 TRP A C 1
ATOM 565 O O . TRP A 1 72 ? -0.899 6.457 -13.961 1.00 86.19 72 TRP A O 1
ATOM 575 N N . PRO A 1 73 ? 0.599 8.055 -14.465 1.00 77.31 73 PRO A N 1
ATOM 576 C CA . PRO A 1 73 ? -0.286 8.783 -15.381 1.00 77.31 73 PRO A CA 1
ATOM 577 C C . PRO A 1 73 ? -0.895 7.914 -16.486 1.00 77.31 73 PRO A C 1
ATOM 579 O O . PRO A 1 73 ? -2.064 8.077 -16.840 1.00 77.31 73 PRO A O 1
ATOM 582 N N . ARG A 1 74 ? -0.136 6.943 -17.014 1.00 78.94 74 ARG A N 1
ATOM 583 C CA . ARG A 1 74 ? -0.623 6.025 -18.062 1.00 78.94 74 ARG A CA 1
ATOM 584 C C . ARG A 1 74 ? -1.763 5.130 -17.565 1.00 78.94 74 ARG A C 1
ATOM 586 O O . ARG A 1 74 ? -2.600 4.710 -18.360 1.00 78.94 74 ARG A O 1
ATOM 593 N N . ILE A 1 75 ? -1.846 4.887 -16.255 1.00 78.06 75 ILE A N 1
ATOM 594 C CA . ILE A 1 75 ? -2.860 4.023 -15.641 1.00 78.06 75 ILE A CA 1
ATOM 595 C C . ILE A 1 75 ? -4.149 4.797 -15.313 1.00 78.06 75 ILE A C 1
ATOM 597 O O . ILE A 1 75 ? -5.234 4.210 -15.275 1.00 78.06 75 ILE A O 1
ATOM 601 N N . CYS A 1 76 ? -4.085 6.129 -15.201 1.00 74.31 76 CYS A N 1
ATOM 602 C CA . CYS A 1 76 ? -5.246 6.991 -14.945 1.00 74.31 76 CYS A CA 1
ATOM 603 C C . CYS A 1 76 ? -6.401 6.800 -15.933 1.00 74.31 76 CYS A C 1
ATOM 605 O O . CYS A 1 76 ? -7.566 6.893 -15.533 1.00 74.31 76 CYS A O 1
ATOM 607 N N . LYS A 1 77 ? -6.105 6.492 -17.206 1.00 77.00 77 LYS A N 1
ATOM 608 C CA . LYS A 1 77 ? -7.118 6.161 -18.226 1.00 77.00 77 LYS A CA 1
ATOM 609 C C . LYS A 1 77 ? -8.050 5.038 -17.751 1.00 77.00 77 LYS A C 1
ATOM 611 O O . LYS A 1 77 ? -9.260 5.123 -17.947 1.00 77.00 77 LYS A O 1
ATOM 616 N N . TYR A 1 78 ? -7.499 4.030 -17.080 1.00 76.75 78 TYR A N 1
ATOM 617 C CA . TYR A 1 78 ? -8.226 2.852 -16.610 1.00 76.75 78 TYR A CA 1
ATOM 618 C C . TYR A 1 78 ? -8.904 3.073 -15.249 1.00 76.75 78 TYR A C 1
ATOM 620 O O . TYR A 1 78 ? -9.948 2.495 -14.967 1.00 76.75 78 TYR A O 1
ATOM 628 N N . MET A 1 79 ? -8.375 3.961 -14.402 1.00 72.25 79 MET A N 1
ATOM 629 C CA . MET A 1 79 ? -8.985 4.265 -13.098 1.00 72.25 79 MET A CA 1
ATOM 630 C C . MET A 1 79 ? -10.269 5.101 -13.210 1.00 72.25 79 MET A C 1
ATOM 632 O O . MET A 1 79 ? -11.162 4.982 -12.365 1.00 72.25 79 MET A O 1
ATOM 636 N N . LYS A 1 80 ? -10.387 5.935 -14.252 1.00 68.50 80 LYS A N 1
ATOM 637 C CA . LYS A 1 80 ? -11.569 6.779 -14.496 1.00 68.50 80 LYS A CA 1
ATOM 638 C C . LYS A 1 80 ? -12.789 5.977 -14.967 1.00 68.50 80 LYS A C 1
ATOM 640 O O . LYS A 1 80 ? -13.906 6.341 -14.606 1.00 68.50 80 LYS A O 1
ATOM 645 N N . SER A 1 81 ? -12.600 4.870 -15.691 1.00 63.03 81 SER A N 1
ATOM 646 C CA . SER A 1 81 ? -13.715 4.022 -16.150 1.00 63.03 81 SER A CA 1
ATOM 647 C C . SER A 1 81 ? -14.431 3.315 -14.989 1.00 63.03 81 SER A C 1
ATOM 649 O O . SER A 1 81 ? -15.654 3.200 -15.006 1.00 63.03 81 SER A O 1
ATOM 651 N N . VAL A 1 82 ? -13.704 2.948 -13.926 1.00 62.97 82 VAL A N 1
ATOM 652 C CA . VAL A 1 82 ? -14.267 2.298 -12.726 1.00 62.97 82 VAL A CA 1
ATOM 653 C C . VAL A 1 82 ? -15.084 3.252 -11.849 1.00 62.97 82 VAL A C 1
ATOM 655 O O . VAL A 1 82 ? -16.032 2.822 -11.193 1.00 62.97 82 VAL A O 1
ATOM 658 N N . LYS A 1 83 ? -14.789 4.563 -11.847 1.00 58.06 83 LYS A N 1
ATOM 659 C CA . LYS A 1 83 ? -15.589 5.544 -11.082 1.00 58.06 83 LYS A CA 1
ATOM 660 C C . LYS A 1 83 ? -17.057 5.573 -11.542 1.00 58.06 83 LYS A C 1
ATOM 662 O O . LYS A 1 83 ? -17.928 5.839 -10.721 1.00 58.06 83 LYS A O 1
ATOM 667 N N . LYS A 1 84 ? -17.341 5.234 -12.807 1.00 54.94 84 LYS A N 1
ATOM 668 C CA . LYS A 1 84 ? -18.697 5.243 -13.383 1.00 54.94 84 LYS A CA 1
ATOM 669 C C . LYS A 1 84 ? -19.596 4.103 -12.875 1.00 54.94 84 LYS A C 1
ATOM 671 O O . LYS A 1 84 ? -20.810 4.227 -12.966 1.00 54.94 84 LYS A O 1
ATOM 676 N N . SER A 1 85 ? -19.030 3.021 -12.328 1.00 53.59 85 SER A N 1
ATOM 677 C CA . SER A 1 85 ? -19.791 1.841 -11.878 1.00 53.59 85 SER A CA 1
ATOM 678 C C . SER A 1 85 ? -19.936 1.721 -10.355 1.00 53.59 85 SER A C 1
ATOM 680 O O . SER A 1 85 ? -20.432 0.705 -9.868 1.00 53.59 85 SER A O 1
ATOM 682 N N . ARG A 1 86 ? -19.467 2.704 -9.573 1.00 58.66 86 ARG A N 1
ATOM 683 C CA . ARG A 1 86 ? -19.530 2.645 -8.105 1.00 58.66 86 ARG A CA 1
ATOM 684 C C . ARG A 1 86 ? -20.950 2.937 -7.602 1.00 58.66 86 ARG A C 1
ATOM 686 O O . ARG A 1 86 ? -21.395 4.079 -7.617 1.00 58.66 86 ARG A O 1
ATOM 693 N N . SER A 1 87 ? -21.622 1.910 -7.085 1.00 47.91 87 SER A N 1
ATOM 694 C CA . SER A 1 87 ? -22.792 2.047 -6.205 1.00 47.91 87 SER A CA 1
ATOM 695 C C . SER A 1 87 ? -22.388 2.698 -4.870 1.00 47.91 87 SER A C 1
ATOM 697 O O . SER A 1 87 ? -21.252 2.489 -4.428 1.00 47.91 87 SER A O 1
ATOM 699 N N . PRO A 1 88 ? -23.273 3.448 -4.182 1.00 53.94 88 PRO A N 1
ATOM 700 C CA . PRO A 1 88 ? -22.927 4.084 -2.914 1.00 53.94 88 PRO A CA 1
ATOM 701 C C . PRO A 1 88 ? -22.541 3.023 -1.878 1.00 53.94 88 PRO A C 1
ATOM 703 O O . PRO A 1 88 ? -23.266 2.043 -1.685 1.00 53.94 88 PRO A O 1
ATOM 706 N N . VAL A 1 89 ? -21.410 3.220 -1.193 1.00 60.28 89 VAL A N 1
ATOM 707 C CA . VAL A 1 89 ? -21.024 2.391 -0.045 1.00 60.28 89 VAL A CA 1
ATOM 708 C C . VAL A 1 89 ? -22.104 2.555 1.021 1.00 60.28 89 VAL A C 1
ATOM 710 O O . VAL A 1 89 ? -22.285 3.631 1.590 1.00 60.28 89 VAL A O 1
ATOM 713 N N . ARG A 1 90 ? -22.860 1.484 1.272 1.00 49.84 90 ARG A N 1
ATOM 714 C CA . ARG A 1 90 ? -23.884 1.443 2.317 1.00 49.84 90 ARG A CA 1
ATOM 715 C C . ARG A 1 90 ? -23.178 1.491 3.675 1.00 49.84 90 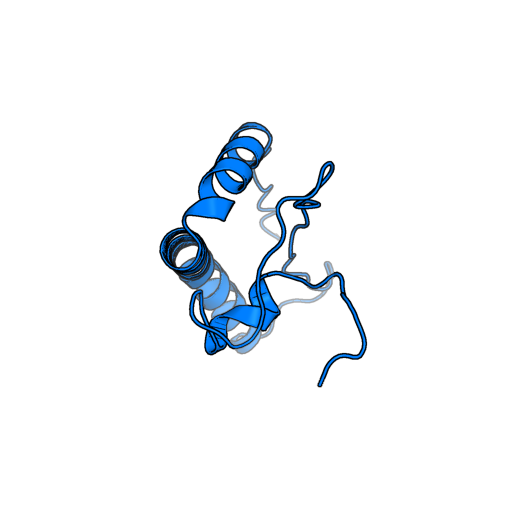ARG A C 1
ATOM 717 O O . ARG A 1 90 ? -22.745 0.458 4.178 1.00 49.84 90 ARG A O 1
ATOM 724 N N . ARG A 1 91 ? -23.070 2.677 4.281 1.00 51.22 91 ARG A N 1
ATOM 725 C CA . ARG A 1 91 ? -22.775 2.793 5.715 1.00 51.22 91 ARG A CA 1
ATOM 726 C C . ARG A 1 91 ? -23.960 2.186 6.459 1.00 51.22 91 ARG A C 1
ATOM 728 O O . ARG A 1 91 ? -25.035 2.775 6.501 1.00 51.22 91 ARG A O 1
ATOM 735 N N . LYS A 1 92 ? -23.801 0.970 6.978 1.00 48.34 92 LYS A N 1
ATOM 736 C CA . LYS A 1 92 ? -24.723 0.450 7.984 1.00 48.34 92 LYS A CA 1
ATOM 737 C C . LYS A 1 92 ? -24.238 0.993 9.318 1.00 48.34 92 LYS A C 1
ATOM 739 O O . LYS A 1 92 ? -23.287 0.462 9.875 1.00 48.34 92 LYS A O 1
ATOM 744 N N . THR A 1 93 ? -24.854 2.075 9.779 1.00 39.41 93 THR A N 1
ATOM 745 C CA . THR A 1 93 ? -24.780 2.479 11.182 1.00 39.41 93 THR A CA 1
ATOM 746 C C . THR A 1 93 ? -25.271 1.302 12.019 1.00 39.41 93 THR A C 1
ATOM 748 O O . THR A 1 93 ? -26.413 0.862 11.870 1.00 39.41 93 THR A O 1
ATOM 751 N N . ALA A 1 94 ? -24.377 0.727 12.820 1.00 42.56 94 ALA A N 1
ATOM 752 C CA . ALA A 1 94 ? -24.769 -0.195 13.871 1.00 42.56 94 ALA A CA 1
ATOM 753 C C . ALA A 1 94 ? -25.534 0.620 14.927 1.00 42.56 94 ALA A C 1
ATOM 755 O O . ALA A 1 94 ? -25.073 1.686 15.333 1.00 42.56 94 ALA A O 1
ATOM 756 N N . ARG A 1 95 ? -26.739 0.161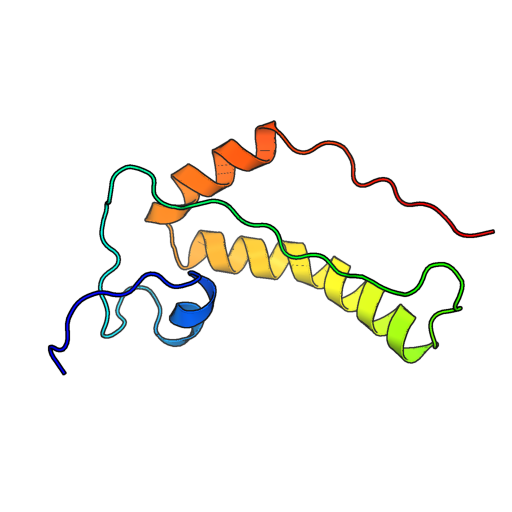 15.262 1.00 36.41 95 ARG A N 1
ATOM 757 C CA . ARG A 1 95 ? -27.432 0.492 16.508 1.00 36.41 95 ARG A CA 1
ATOM 758 C C . ARG A 1 95 ? -27.144 -0.620 17.497 1.00 36.41 95 ARG A C 1
ATOM 760 O O . ARG A 1 95 ? -27.019 -1.769 17.008 1.00 36.41 95 ARG A O 1
#

Secondary structure (DSSP, 8-state):
---------GGGGTTT-TTSSSPPP--TT-SPP--------TTSPPPHHHHHHHHHHHHHHHHHHHHHHHH-TTTHHHHHHHHTT----------

Foldseek 3Di:
DPPDDDDDDPVVCLVQFCVRPDHDDDDPPPDPDDDDDDDDDPPDDDDPVRVVVVVVCVVCVVVVVVSSCVRCVVCVVVVVVVVVVDDDDDPPDDD